Protein AF-A0A498F2I2-F1 (afdb_monomer)

Nearest PDB structures (foldseek):
  3kxy-assembly5_X  TM=4.084E-01  e=7.358E+00  Pseudomonas aeruginosa

Solvent-accessible surface area (backbone atoms only — not comparable to full-atom values): 2900 Å² total; per-residue (Å²): 118,54,75,53,78,52,95,94,38,86,42,74,52,73,86,73,45,80,50,89,98,44,71,53,80,90,73,66,80,84,53,68,93,58,94,80,86,90,131

Secondary structure (DSSP, 8-state):
-EEEEETTEEEEE-PPEEETTEEE----GGGTTS-----

Sequence (39 aa):
MDRHKLEDHEVIEGEVKPTGNGAHVLVPKRWRGADVKIV

Radius of gyration: 11.29 Å; Cα contacts (8 Å, |Δi|>4): 25; chains: 1; bounding box: 30×19×26 Å

Structure (mmCIF, N/CA/C/O backbone):
data_AF-A0A498F2I2-F1
#
_entry.id   AF-A0A498F2I2-F1
#
loop_
_atom_site.group_PDB
_atom_site.id
_atom_site.type_symbol
_atom_site.label_atom_id
_atom_site.label_alt_id
_atom_site.label_comp_id
_atom_site.label_asym_id
_atom_site.label_entity_id
_atom_site.label_seq_id
_atom_site.pdbx_PDB_ins_code
_atom_site.Cartn_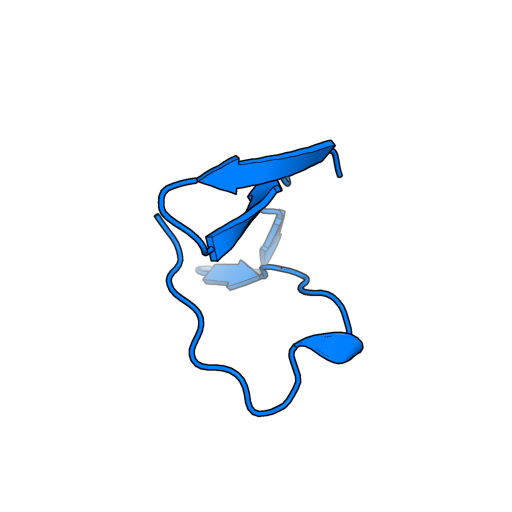x
_atom_site.Cartn_y
_atom_site.Cartn_z
_atom_site.occupancy
_atom_site.B_iso_or_equiv
_atom_site.auth_seq_id
_atom_site.auth_comp_id
_atom_site.auth_asym_id
_atom_site.auth_atom_id
_atom_site.pdbx_PDB_model_num
ATOM 1 N N . MET A 1 1 ? 1.740 12.026 0.117 1.00 66.75 1 MET A N 1
ATOM 2 C CA . MET A 1 1 ? 0.935 10.798 0.216 1.00 66.75 1 MET A CA 1
ATOM 3 C C . MET A 1 1 ? -0.355 11.183 0.886 1.00 66.75 1 MET A C 1
ATO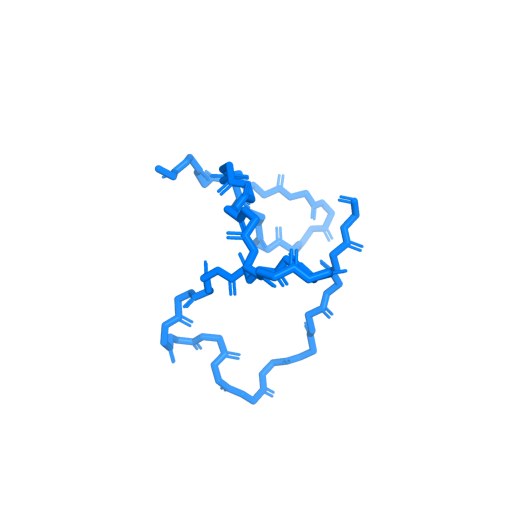M 5 O O . MET A 1 1 ? -0.312 11.618 2.035 1.00 66.75 1 MET A O 1
ATOM 9 N N . ASP A 1 2 ? -1.434 11.147 0.116 1.00 75.94 2 ASP A N 1
ATOM 10 C CA . ASP A 1 2 ? -2.774 11.404 0.628 1.00 75.94 2 ASP A CA 1
ATOM 11 C C . ASP A 1 2 ? -3.314 10.127 1.280 1.00 75.94 2 ASP A C 1
ATOM 13 O O . ASP A 1 2 ? -2.929 9.023 0.885 1.00 75.94 2 ASP A O 1
ATOM 17 N N . ARG A 1 3 ? -4.123 10.270 2.330 1.00 79.19 3 ARG A N 1
ATOM 18 C CA . ARG A 1 3 ? -4.641 9.140 3.104 1.00 79.19 3 ARG A CA 1
ATOM 19 C C . ARG A 1 3 ? -6.147 9.258 3.203 1.00 79.19 3 ARG A C 1
ATOM 21 O O . ARG A 1 3 ? -6.650 10.188 3.834 1.00 79.19 3 ARG A O 1
ATOM 28 N N . HIS A 1 4 ? -6.833 8.232 2.727 1.00 81.81 4 HIS A N 1
ATOM 29 C CA . HIS A 1 4 ? -8.280 8.123 2.806 1.00 81.81 4 HIS A CA 1
ATOM 30 C C . HIS A 1 4 ? -8.698 6.720 3.270 1.00 81.81 4 HIS A C 1
ATOM 32 O O . HIS A 1 4 ? -7.865 5.837 3.488 1.00 81.81 4 HIS A O 1
ATOM 38 N N . LYS A 1 5 ? -9.999 6.533 3.504 1.00 81.75 5 LYS A N 1
ATOM 39 C CA . LYS A 1 5 ? -10.586 5.235 3.852 1.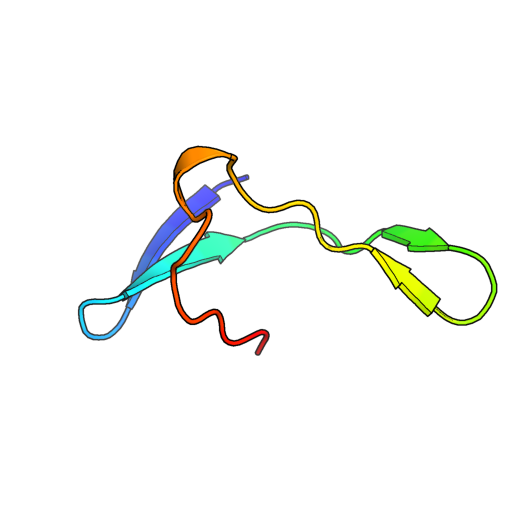00 81.75 5 LYS A CA 1
ATOM 40 C C . LYS A 1 5 ? -11.440 4.743 2.694 1.00 81.75 5 LYS A C 1
ATOM 42 O O . LYS A 1 5 ? -12.244 5.512 2.173 1.00 81.75 5 LYS A O 1
ATOM 47 N N . LEU A 1 6 ? -11.297 3.471 2.351 1.00 81.81 6 LEU A N 1
ATOM 48 C CA . LEU A 1 6 ? -12.131 2.775 1.377 1.00 81.81 6 LEU A CA 1
ATOM 49 C C . LEU A 1 6 ? -12.577 1.458 2.009 1.00 81.81 6 LEU A C 1
ATOM 51 O O . LEU A 1 6 ? -11.719 0.681 2.404 1.00 81.81 6 LEU A O 1
ATOM 55 N N . GLU A 1 7 ? -13.886 1.218 2.125 1.00 78.62 7 GLU A N 1
ATOM 56 C CA . GLU A 1 7 ? -14.442 -0.078 2.568 1.00 78.62 7 GLU A CA 1
ATOM 57 C C . GLU A 1 7 ? -13.727 -0.665 3.807 1.00 78.62 7 GLU A C 1
ATOM 59 O O . GLU A 1 7 ? -13.209 -1.776 3.772 1.00 78.62 7 GLU A O 1
ATOM 64 N N . ASP A 1 8 ? -13.621 0.128 4.882 1.00 81.94 8 ASP A N 1
ATOM 65 C CA . ASP A 1 8 ? -12.905 -0.189 6.139 1.00 81.94 8 ASP A CA 1
ATOM 66 C C . ASP A 1 8 ? -11.370 -0.349 6.061 1.00 81.94 8 ASP A C 1
ATOM 68 O O . ASP A 1 8 ? -10.713 -0.537 7.086 1.00 81.94 8 ASP A O 1
ATOM 72 N N . HIS A 1 9 ? -10.761 -0.162 4.891 1.00 83.94 9 HIS A N 1
ATOM 73 C CA . HIS A 1 9 ? -9.314 -0.219 4.699 1.00 83.94 9 HIS A CA 1
ATOM 74 C C . HIS A 1 9 ? -8.687 1.180 4.662 1.00 83.94 9 HIS A C 1
ATOM 76 O O . HIS A 1 9 ? -9.225 2.129 4.082 1.00 83.94 9 HIS A O 1
ATOM 82 N N . GLU A 1 10 ? -7.518 1.315 5.295 1.00 89.12 10 GLU A N 1
ATOM 83 C CA . GLU A 1 10 ? -6.672 2.498 5.139 1.00 89.12 10 GLU A CA 1
ATOM 84 C C . GLU A 1 10 ? -6.014 2.451 3.756 1.00 89.12 10 GLU A C 1
ATOM 86 O O . GLU A 1 10 ? -5.302 1.499 3.442 1.00 89.12 10 GLU A O 1
ATOM 91 N N . VAL A 1 11 ? -6.219 3.493 2.952 1.00 91.19 11 VAL A N 1
ATOM 92 C CA . VAL A 1 11 ? -5.622 3.616 1.621 1.00 91.19 11 VAL A CA 1
ATOM 93 C C . VAL A 1 11 ? -4.669 4.800 1.599 1.00 91.19 11 VAL A C 1
ATOM 95 O O . VAL A 1 11 ? -4.920 5.846 2.206 1.00 91.19 11 VAL A O 1
ATOM 98 N N . ILE A 1 12 ? -3.547 4.611 0.908 1.00 89.81 12 ILE A N 1
ATOM 99 C CA . ILE A 1 12 ? -2.534 5.640 0.711 1.00 89.81 12 ILE A CA 1
ATOM 100 C C . ILE A 1 12 ? -2.262 5.764 -0.778 1.00 89.81 12 ILE A C 1
ATOM 102 O O . ILE A 1 12 ? -1.803 4.814 -1.409 1.00 89.81 12 ILE A O 1
ATOM 106 N N . GLU A 1 13 ? -2.498 6.957 -1.312 1.00 89.00 13 GLU A N 1
ATOM 107 C CA . GLU A 1 13 ? -2.137 7.281 -2.685 1.00 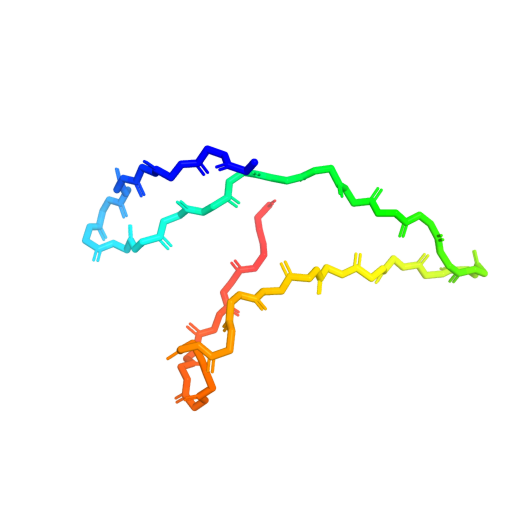89.00 13 GLU A CA 1
ATOM 108 C C . GLU A 1 13 ? -0.681 7.741 -2.755 1.00 89.00 13 GLU A C 1
ATOM 110 O O . GLU A 1 13 ? -0.212 8.605 -1.993 1.00 89.00 13 GLU A O 1
ATOM 115 N N . GLY A 1 14 ? 0.049 7.149 -3.695 1.00 86.38 14 GLY A N 1
ATOM 116 C CA . GLY A 1 14 ? 1.452 7.434 -3.923 1.00 86.38 14 GLY A CA 1
ATOM 117 C C . GLY A 1 14 ? 1.861 7.132 -5.355 1.00 86.38 14 GLY A C 1
ATOM 118 O O . GLY A 1 14 ? 1.365 6.199 -5.979 1.00 86.38 14 GLY A O 1
ATOM 119 N N . GLU A 1 15 ? 2.800 7.925 -5.860 1.00 87.25 15 GLU A N 1
ATOM 120 C CA . GLU A 1 15 ? 3.428 7.664 -7.148 1.00 87.25 15 GLU A CA 1
ATOM 121 C C . GLU A 1 15 ? 4.437 6.520 -7.011 1.00 87.25 15 GLU A C 1
ATOM 123 O O . GLU A 1 15 ? 5.309 6.524 -6.133 1.00 87.25 15 GLU A O 1
ATOM 128 N N . VAL A 1 16 ? 4.307 5.532 -7.892 1.00 88.44 16 VAL A N 1
ATOM 129 C CA . VAL A 1 16 ? 5.211 4.388 -7.960 1.00 88.44 16 VAL A CA 1
ATOM 130 C C . VAL A 1 16 ? 6.484 4.797 -8.688 1.00 88.44 16 VAL A C 1
ATOM 132 O O . VAL A 1 16 ? 6.437 5.311 -9.804 1.00 88.44 16 VAL A O 1
ATOM 135 N N . LYS A 1 17 ? 7.642 4.527 -8.075 1.00 87.12 17 LYS A N 1
ATOM 136 C CA . LYS A 1 17 ? 8.936 4.817 -8.699 1.00 87.12 17 LYS A CA 1
ATOM 137 C C . LYS A 1 17 ? 9.456 3.593 -9.454 1.00 87.12 17 LYS A C 1
ATOM 139 O O . LYS A 1 17 ? 9.505 2.507 -8.863 1.00 87.12 17 LYS A O 1
ATOM 144 N N . PRO A 1 18 ? 9.901 3.749 -10.714 1.00 89.50 18 PRO A N 1
ATOM 145 C CA . PRO A 1 18 ? 10.552 2.665 -11.433 1.00 89.50 18 PRO A CA 1
ATOM 146 C C . PRO A 1 18 ? 11.860 2.292 -10.732 1.00 89.50 18 PRO A C 1
ATOM 148 O O . PRO A 1 18 ? 12.587 3.141 -10.215 1.00 89.50 18 PRO A O 1
ATOM 151 N N . THR A 1 19 ? 12.170 1.003 -10.689 1.00 88.69 19 THR A N 1
ATOM 152 C CA . THR A 1 19 ? 13.457 0.498 -10.211 1.00 88.69 19 THR A CA 1
ATOM 153 C C . THR A 1 19 ? 13.876 -0.694 -11.062 1.00 88.69 19 THR A C 1
ATOM 155 O O . THR A 1 19 ? 13.392 -1.811 -10.882 1.00 88.69 19 THR A O 1
ATOM 158 N N . GLY A 1 20 ? 14.773 -0.443 -12.020 1.00 89.88 20 GLY A N 1
ATOM 159 C CA . GLY A 1 20 ? 15.140 -1.421 -13.044 1.00 89.88 20 GLY A CA 1
ATOM 160 C C . GLY A 1 20 ? 13.919 -1.828 -13.871 1.00 89.88 20 GLY A C 1
ATOM 161 O O . GLY A 1 20 ? 13.183 -0.969 -14.347 1.00 89.88 20 GLY A O 1
ATOM 162 N N . ASN A 1 21 ? 13.684 -3.136 -13.980 1.00 94.69 21 ASN A N 1
ATOM 163 C CA . ASN A 1 21 ? 12.503 -3.703 -14.644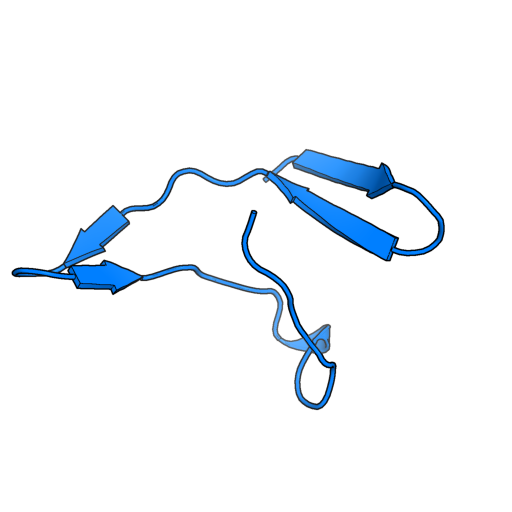 1.00 94.69 21 ASN A CA 1
ATOM 164 C C . ASN A 1 21 ? 11.284 -3.834 -13.711 1.00 94.69 21 ASN A C 1
ATOM 166 O O . ASN A 1 21 ? 10.296 -4.462 -14.082 1.00 94.69 21 ASN 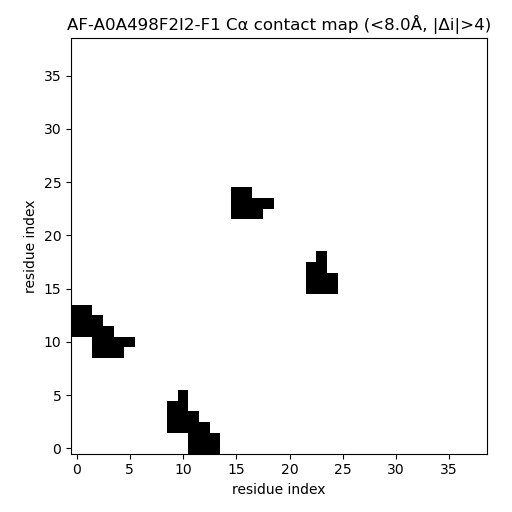A O 1
ATOM 170 N N . GLY A 1 22 ? 11.368 -3.310 -12.486 1.00 88.38 22 GLY A N 1
ATOM 171 C CA . GLY A 1 22 ? 10.316 -3.393 -11.481 1.00 88.38 22 GLY A CA 1
ATOM 172 C C . GLY A 1 22 ? 9.878 -2.027 -10.967 1.00 88.38 22 GLY A C 1
ATOM 173 O O . GLY A 1 22 ? 10.308 -0.972 -11.433 1.00 88.38 22 GLY A O 1
ATOM 174 N N . ALA A 1 23 ? 9.020 -2.070 -9.959 1.00 90.38 23 ALA A N 1
ATOM 175 C CA . ALA A 1 23 ? 8.489 -0.914 -9.263 1.00 90.38 23 ALA A CA 1
ATOM 176 C C . ALA A 1 23 ? 8.618 -1.143 -7.758 1.00 90.38 23 ALA A C 1
ATOM 178 O O . ALA A 1 23 ? 8.308 -2.229 -7.265 1.00 90.38 23 ALA A O 1
ATOM 179 N N . HIS A 1 24 ? 9.044 -0.119 -7.024 1.00 89.62 24 HIS A N 1
ATOM 180 C CA . HIS A 1 24 ? 8.994 -0.143 -5.567 1.00 89.62 24 HIS A CA 1
ATOM 181 C C . HIS A 1 24 ? 7.828 0.705 -5.071 1.00 89.62 24 HIS A C 1
ATOM 183 O O . HIS A 1 24 ? 7.684 1.870 -5.449 1.00 89.62 24 HIS A O 1
ATOM 189 N N . VAL A 1 25 ? 7.035 0.125 -4.170 1.00 87.12 25 VAL A N 1
ATOM 190 C CA . VAL A 1 25 ? 6.009 0.839 -3.408 1.00 87.12 25 VAL A CA 1
ATOM 191 C C . VAL A 1 25 ? 6.513 1.017 -1.981 1.00 87.12 25 VAL A C 1
ATOM 193 O O . VAL A 1 25 ? 6.916 0.058 -1.324 1.00 87.12 25 VAL A O 1
ATOM 196 N N . LEU A 1 26 ? 6.514 2.259 -1.500 1.00 87.62 26 LEU A N 1
ATOM 197 C CA . LEU A 1 26 ? 6.885 2.584 -0.126 1.00 87.62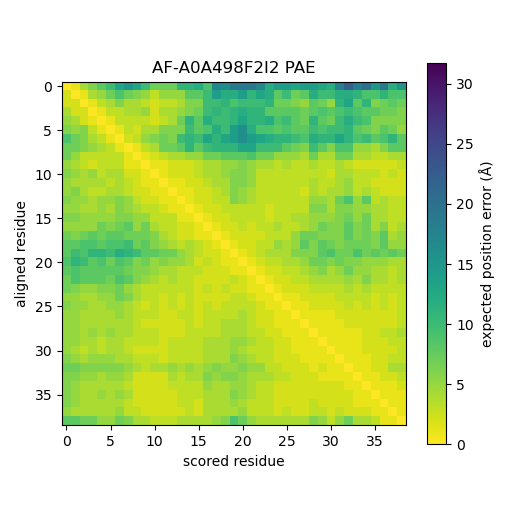 26 LEU A CA 1
ATOM 198 C C . LEU A 1 26 ? 5.623 2.639 0.733 1.00 87.62 26 LEU A C 1
ATOM 200 O O . LEU A 1 26 ? 4.780 3.511 0.537 1.00 87.62 26 LEU A O 1
ATOM 204 N N . VA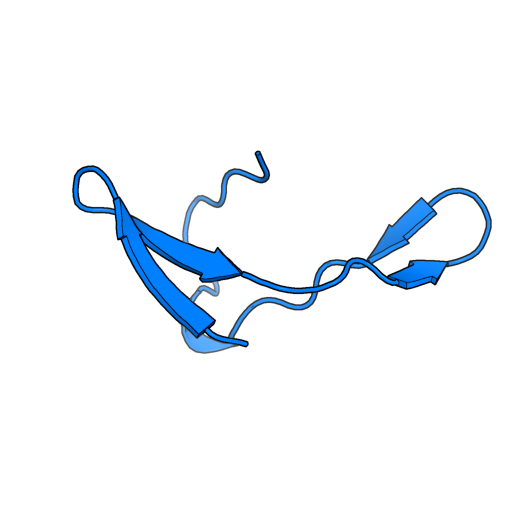L A 1 27 ? 5.518 1.731 1.701 1.00 89.56 27 VAL A N 1
ATOM 205 C CA . VAL A 1 27 ? 4.401 1.675 2.655 1.00 89.56 27 VAL A CA 1
ATOM 206 C C . VAL A 1 27 ? 4.829 2.163 4.046 1.00 89.56 27 VAL A C 1
ATOM 208 O O . VAL A 1 27 ? 6.010 2.068 4.404 1.00 89.56 27 VAL A O 1
ATOM 211 N N . PRO A 1 28 ? 3.907 2.676 4.882 1.00 91.19 28 PRO A N 1
ATOM 212 C CA . PRO A 1 28 ? 4.236 3.080 6.243 1.00 91.19 28 PRO A CA 1
ATOM 213 C C . PRO A 1 28 ? 4.758 1.917 7.089 1.00 91.19 28 PRO A C 1
ATOM 215 O O . PRO A 1 28 ? 4.176 0.836 7.128 1.00 91.19 28 PRO A O 1
ATOM 218 N N . LYS A 1 29 ? 5.775 2.182 7.916 1.00 93.50 29 LYS A N 1
ATOM 219 C CA . LYS A 1 29 ? 6.341 1.194 8.856 1.00 93.50 29 LYS A CA 1
ATOM 220 C C . LYS A 1 29 ? 5.308 0.585 9.824 1.00 93.50 29 LYS A C 1
ATOM 222 O O . LYS A 1 29 ? 5.556 -0.492 10.370 1.00 93.50 29 LYS A O 1
ATOM 227 N N . ARG A 1 30 ? 4.179 1.268 10.063 1.00 92.69 30 ARG A N 1
ATOM 228 C CA . ARG A 1 30 ? 3.076 0.779 10.911 1.00 92.69 30 ARG A CA 1
ATOM 229 C C . ARG A 1 30 ? 2.278 -0.370 10.286 1.00 92.69 30 ARG A C 1
ATOM 231 O O .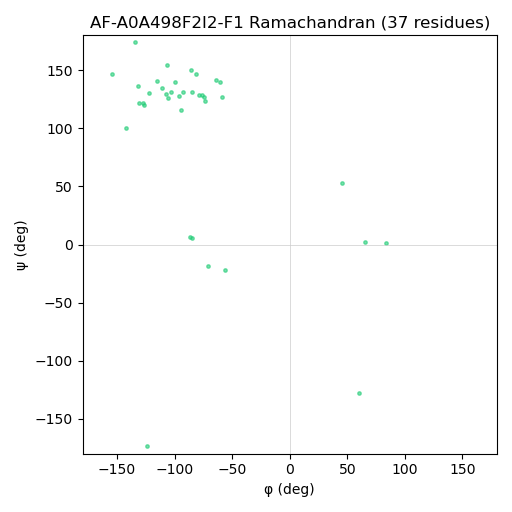 ARG A 1 30 ? 1.627 -1.083 11.028 1.00 92.69 30 ARG A O 1
ATOM 238 N N . TRP A 1 31 ? 2.360 -0.573 8.971 1.00 92.94 31 TRP A N 1
ATOM 239 C CA . TRP A 1 31 ? 1.682 -1.669 8.266 1.00 92.94 31 TRP A CA 1
ATOM 240 C C . TRP A 1 31 ? 2.480 -2.980 8.270 1.00 92.94 31 TRP A C 1
ATOM 242 O O . TRP A 1 31 ? 2.102 -3.948 7.621 1.00 92.94 31 TRP A O 1
ATOM 252 N N . ARG A 1 32 ? 3.609 -3.047 8.986 1.00 93.56 32 ARG A N 1
ATOM 253 C CA . ARG A 1 32 ? 4.350 -4.307 9.131 1.00 93.56 32 ARG A CA 1
ATOM 254 C C . ARG A 1 32 ? 3.454 -5.366 9.775 1.00 93.56 32 ARG A C 1
ATOM 256 O O . ARG A 1 32 ? 2.933 -5.134 10.861 1.00 93.56 32 ARG A O 1
ATOM 263 N N . GLY A 1 33 ? 3.345 -6.521 9.123 1.00 94.56 33 GLY A N 1
ATOM 264 C CA . GLY A 1 33 ? 2.493 -7.628 9.562 1.00 94.56 33 GLY A CA 1
ATOM 265 C C . GLY A 1 33 ? 1.029 -7.514 9.131 1.00 94.56 33 GLY A C 1
ATOM 266 O O . GLY A 1 33 ? 0.253 -8.391 9.484 1.00 94.56 33 GLY A O 1
ATOM 267 N N . ALA A 1 34 ? 0.650 -6.468 8.390 1.00 93.62 34 ALA A N 1
ATOM 268 C CA . ALA A 1 34 ? -0.660 -6.380 7.757 1.00 93.62 34 ALA A CA 1
ATOM 269 C C . ALA A 1 34 ? -0.656 -7.071 6.386 1.00 93.62 34 ALA A C 1
ATOM 271 O O . ALA A 1 34 ? 0.359 -7.060 5.683 1.00 93.62 34 ALA A O 1
ATOM 272 N N . ASP A 1 35 ? -1.811 -7.597 5.987 1.00 92.81 35 ASP A N 1
ATOM 273 C CA . ASP A 1 35 ? -2.080 -7.961 4.600 1.00 92.81 35 ASP A CA 1
ATOM 274 C C . ASP A 1 35 ? -2.313 -6.689 3.777 1.00 92.81 35 ASP A C 1
ATOM 276 O O . ASP A 1 35 ? -3.127 -5.836 4.135 1.00 92.81 35 ASP A O 1
ATOM 280 N N . VAL A 1 36 ? -1.572 -6.541 2.677 1.00 89.94 36 VAL A N 1
ATOM 281 C CA . VAL A 1 36 ? -1.614 -5.347 1.822 1.00 89.94 36 VAL A CA 1
ATOM 282 C C . VAL A 1 36 ? -1.979 -5.748 0.401 1.00 89.94 36 VAL A C 1
ATOM 284 O O . VAL A 1 36 ? -1.349 -6.624 -0.190 1.00 89.94 36 VAL A O 1
ATOM 287 N N . LYS A 1 37 ? -2.965 -5.054 -0.170 1.00 90.62 37 LYS A N 1
ATOM 288 C CA . LYS A 1 37 ? -3.333 -5.157 -1.582 1.00 90.62 37 LYS A CA 1
ATOM 289 C C . LYS A 1 37 ? -2.884 -3.896 -2.319 1.00 90.62 37 LYS A C 1
ATOM 291 O O . LYS A 1 37 ? -3.192 -2.791 -1.884 1.00 90.62 37 LYS A O 1
ATOM 296 N N . ILE A 1 38 ? -2.180 -4.074 -3.434 1.00 88.44 38 ILE A N 1
ATOM 297 C CA . ILE A 1 38 ? -1.887 -3.004 -4.395 1.00 88.44 38 ILE A CA 1
ATOM 298 C C . ILE A 1 38 ? -2.941 -3.096 -5.502 1.00 88.44 38 ILE A C 1
ATOM 300 O O . ILE A 1 38 ? -3.177 -4.192 -6.018 1.00 88.44 38 ILE A O 1
ATOM 304 N N . VAL A 1 39 ? -3.606 -1.981 -5.802 1.00 86.12 39 VAL A N 1
ATOM 305 C CA . VAL A 1 39 ? -4.683 -1.862 -6.801 1.00 86.12 39 VAL A CA 1
ATOM 306 C C . VAL A 1 39 ? -4.278 -0.951 -7.944 1.00 86.12 39 VAL A C 1
ATOM 308 O O . VAL A 1 39 ? -3.490 -0.014 -7.688 1.00 86.12 39 VAL A O 1
#

pLDDT: mean 87.58, std 5.63, range [66.75, 94.69]

Foldseek 3Di:
DDWDDDPNDIDDDDDWDDDPPDTDDDDDPVCVPPDDDDD

Mean predicted aligned error: 4.52 Å